Protein AF-A0A3P9KII0-F1 (afdb_monomer_lite)

Structure (mmCIF, N/CA/C/O backbone):
data_AF-A0A3P9KII0-F1
#
_entry.id   AF-A0A3P9KII0-F1
#
loop_
_atom_site.group_PDB
_atom_site.id
_atom_site.type_symbol
_atom_site.label_atom_id
_atom_site.label_alt_id
_atom_site.label_comp_id
_atom_site.label_asym_id
_atom_site.label_entity_id
_atom_site.label_seq_id
_atom_site.pdbx_PDB_ins_code
_atom_site.Cartn_x
_atom_site.Cartn_y
_atom_site.Cartn_z
_atom_site.occupancy
_atom_site.B_iso_or_equiv
_atom_site.auth_seq_id
_atom_site.auth_comp_id
_atom_site.auth_asym_id
_atom_site.auth_atom_id
_atom_site.pdbx_PDB_model_num
ATOM 1 N N . CYS A 1 1 ? 22.425 -15.906 2.497 1.00 57.28 1 CYS A N 1
ATOM 2 C CA . CYS A 1 1 ? 23.019 -14.958 1.513 1.00 57.28 1 CYS A CA 1
ATOM 3 C C . CYS A 1 1 ? 22.281 -13.625 1.611 1.00 57.28 1 CYS A C 1
ATOM 5 O O . CYS A 1 1 ? 21.222 -13.632 2.210 1.00 57.28 1 CYS A O 1
ATOM 7 N N . ILE A 1 2 ? 22.806 -12.514 1.071 1.00 63.75 2 ILE A N 1
ATOM 8 C CA . ILE A 1 2 ? 22.090 -11.222 1.052 1.00 63.75 2 ILE A CA 1
ATOM 9 C C . ILE A 1 2 ? 21.721 -10.889 -0.394 1.00 63.75 2 ILE A C 1
ATOM 11 O O . ILE A 1 2 ? 22.618 -10.745 -1.228 1.00 63.75 2 ILE A O 1
ATOM 15 N N . SER A 1 3 ? 20.430 -10.778 -0.700 1.00 71.50 3 SER A N 1
ATOM 16 C CA . SER A 1 3 ? 19.945 -10.322 -2.008 1.00 71.50 3 SER A CA 1
ATOM 17 C C . SER A 1 3 ? 19.367 -8.918 -1.897 1.00 71.50 3 SER A C 1
ATOM 19 O O . SER A 1 3 ? 18.422 -8.695 -1.145 1.00 71.50 3 SER A O 1
ATOM 21 N N . SER A 1 4 ? 19.902 -7.972 -2.668 1.00 77.50 4 SER A N 1
ATOM 22 C CA . SER A 1 4 ? 19.360 -6.614 -2.744 1.00 77.50 4 SER A CA 1
ATOM 23 C C . SER A 1 4 ? 18.852 -6.316 -4.147 1.00 77.50 4 SER A C 1
ATOM 25 O O . SER A 1 4 ? 19.544 -6.604 -5.122 1.00 77.50 4 SER A O 1
ATOM 27 N N . SER A 1 5 ? 17.649 -5.759 -4.266 1.00 79.31 5 SER A N 1
ATOM 28 C CA . SER A 1 5 ? 17.026 -5.439 -5.555 1.00 79.31 5 SER A CA 1
ATOM 29 C C . SER A 1 5 ? 16.281 -4.109 -5.502 1.00 79.31 5 SER A C 1
ATOM 31 O O . SER A 1 5 ? 15.626 -3.790 -4.515 1.00 79.31 5 SER A O 1
ATOM 33 N N . ILE A 1 6 ? 16.383 -3.332 -6.580 1.00 80.62 6 ILE A N 1
ATOM 34 C CA . ILE A 1 6 ? 15.557 -2.145 -6.812 1.00 80.62 6 ILE A CA 1
ATOM 35 C C . ILE A 1 6 ? 14.785 -2.391 -8.104 1.00 80.62 6 ILE A C 1
ATOM 37 O O . ILE A 1 6 ? 15.391 -2.664 -9.141 1.00 80.62 6 ILE A O 1
ATOM 41 N N . VAL A 1 7 ? 13.465 -2.301 -8.027 1.00 80.88 7 VAL A N 1
ATOM 42 C CA . VAL A 1 7 ? 12.532 -2.490 -9.133 1.00 80.88 7 VAL A CA 1
ATOM 43 C C . VAL A 1 7 ? 11.855 -1.151 -9.398 1.00 80.88 7 VAL A C 1
ATOM 45 O O . VAL A 1 7 ? 11.229 -0.592 -8.504 1.00 80.88 7 VAL A O 1
ATOM 48 N N . LEU A 1 8 ? 12.019 -0.632 -10.615 1.00 79.62 8 LEU A N 1
ATOM 49 C CA . LEU A 1 8 ? 11.365 0.594 -11.071 1.00 79.62 8 LEU A CA 1
ATOM 50 C C . LEU A 1 8 ? 10.287 0.223 -12.096 1.00 79.62 8 LEU A C 1
ATOM 52 O O . LEU A 1 8 ? 10.622 -0.397 -13.111 1.00 79.62 8 LEU A O 1
ATOM 56 N N . CYS A 1 9 ? 9.033 0.606 -11.855 1.00 70.56 9 CYS A N 1
ATOM 57 C CA . CYS A 1 9 ? 7.935 0.425 -12.807 1.00 70.56 9 CYS A CA 1
ATOM 58 C C . CYS A 1 9 ? 7.631 1.756 -13.512 1.00 70.56 9 CYS A C 1
ATOM 60 O O . CYS A 1 9 ? 7.262 2.734 -12.861 1.00 70.56 9 CYS A O 1
ATOM 62 N N . GLY A 1 10 ? 7.789 1.819 -14.839 1.00 61.94 10 GLY A N 1
ATOM 63 C CA . GLY A 1 10 ? 7.501 3.034 -15.605 1.00 61.94 10 GLY A CA 1
ATOM 64 C C . GLY A 1 10 ? 7.377 2.816 -17.115 1.00 61.94 10 GLY A C 1
ATOM 65 O O . GLY A 1 10 ? 7.886 1.837 -17.663 1.00 61.94 10 GLY A O 1
ATOM 66 N N . ARG A 1 11 ? 6.700 3.765 -17.780 1.00 54.19 11 ARG A N 1
ATOM 67 C CA . ARG A 1 11 ? 6.292 3.750 -19.199 1.00 54.19 11 ARG A CA 1
ATOM 68 C C . ARG A 1 11 ? 7.381 3.293 -20.168 1.00 54.19 11 ARG A C 1
ATOM 70 O O . ARG A 1 11 ? 8.213 4.075 -20.629 1.00 54.19 11 ARG A O 1
ATOM 77 N N . GLY A 1 12 ? 7.296 2.026 -20.553 1.00 49.91 12 GLY A N 1
ATOM 78 C CA . GLY A 1 12 ? 8.214 1.395 -21.493 1.00 49.91 12 GLY A CA 1
ATOM 79 C C . GLY A 1 12 ? 7.615 0.194 -22.217 1.00 49.91 12 GLY A C 1
ATOM 80 O O . GLY A 1 12 ? 8.327 -0.776 -22.444 1.00 49.91 12 GLY A O 1
ATOM 81 N N . GLY A 1 13 ? 6.332 0.230 -22.587 1.00 41.47 13 GLY A N 1
ATOM 82 C CA . GLY A 1 13 ? 5.719 -0.840 -23.374 1.00 41.47 13 GLY A CA 1
ATOM 83 C C . GLY A 1 13 ? 4.433 -0.405 -24.062 1.00 41.47 13 GLY A C 1
ATOM 84 O O . GLY A 1 13 ? 3.466 -0.044 -23.412 1.00 41.47 13 GLY A O 1
ATOM 85 N N . LEU A 1 14 ? 4.418 -0.447 -25.395 1.00 45.22 14 LEU A N 1
ATOM 86 C CA . LEU A 1 14 ? 3.192 -0.407 -26.192 1.00 45.22 14 LEU A CA 1
ATOM 87 C C . LEU A 1 14 ? 2.429 -1.721 -25.945 1.00 45.22 14 LEU A C 1
ATOM 89 O O . LEU A 1 14 ? 2.687 -2.716 -26.619 1.00 45.22 14 LEU A O 1
ATOM 93 N N . GLY A 1 15 ? 1.532 -1.738 -24.964 1.00 39.28 15 GLY A N 1
ATOM 94 C CA . GLY A 1 15 ? 0.674 -2.873 -24.625 1.00 39.28 15 GLY A CA 1
ATOM 95 C C . GLY A 1 15 ? -0.634 -2.353 -24.043 1.00 39.28 15 GLY A C 1
ATOM 96 O O . GLY A 1 15 ? -0.634 -1.332 -23.374 1.00 39.28 15 GLY A O 1
ATOM 97 N N . LEU A 1 16 ? -1.757 -2.987 -24.375 1.00 45.94 16 LEU A N 1
ATOM 98 C CA . LEU A 1 16 ? -3.101 -2.475 -24.082 1.00 45.94 16 LEU A CA 1
ATOM 99 C C . LEU A 1 16 ? -3.569 -2.690 -22.633 1.00 45.94 16 LEU A C 1
ATOM 101 O O . LEU A 1 16 ? -4.691 -2.309 -22.328 1.00 45.94 16 LEU A O 1
ATOM 105 N N . ASP A 1 17 ? -2.710 -3.203 -21.751 1.00 53.25 17 ASP A N 1
ATOM 106 C CA . ASP A 1 17 ? -3.021 -3.452 -20.346 1.00 53.25 17 ASP A CA 1
ATOM 107 C C . ASP A 1 17 ? -1.828 -2.942 -19.501 1.00 53.25 17 ASP A C 1
ATOM 109 O O . ASP A 1 17 ? -0.768 -3.571 -19.487 1.00 53.25 17 ASP A O 1
ATOM 113 N N . ASN A 1 18 ? -1.953 -1.766 -18.868 1.00 55.56 18 ASN A N 1
ATOM 114 C CA . ASN A 1 18 ? -0.912 -1.096 -18.057 1.00 55.56 18 ASN A CA 1
ATOM 115 C C . ASN A 1 18 ? -0.689 -1.783 -16.686 1.00 55.56 18 ASN A C 1
ATOM 117 O O . ASN A 1 18 ? -0.575 -1.110 -15.672 1.00 55.56 18 ASN A O 1
ATOM 121 N N . GLN A 1 19 ? -0.652 -3.116 -16.632 1.00 63.12 19 GLN A N 1
ATOM 122 C CA . GLN A 1 19 ? -0.568 -3.877 -15.381 1.00 63.12 19 GLN A CA 1
ATOM 123 C C . GLN A 1 19 ? 0.768 -4.632 -15.301 1.00 63.12 19 GLN A C 1
ATOM 125 O O . GLN A 1 19 ? 1.033 -5.536 -16.102 1.00 63.12 19 GLN A O 1
ATOM 130 N N . PHE A 1 20 ? 1.626 -4.294 -14.331 1.00 71.38 20 PHE A N 1
ATOM 131 C CA . PHE A 1 20 ? 2.901 -4.993 -14.117 1.00 71.38 20 PHE A CA 1
ATOM 132 C C . PHE A 1 20 ? 2.785 -6.068 -13.028 1.00 71.38 20 PHE A C 1
ATOM 134 O O . PHE A 1 20 ? 2.443 -5.765 -11.890 1.00 71.38 20 PHE A O 1
ATOM 141 N N . LEU A 1 21 ? 3.126 -7.324 -13.347 1.00 76.44 21 LEU A N 1
ATOM 142 C CA . LEU A 1 21 ? 3.164 -8.430 -12.379 1.00 76.44 21 LEU A CA 1
ATOM 143 C C . LEU A 1 21 ? 4.614 -8.771 -11.989 1.00 76.44 21 LEU A C 1
ATOM 145 O O . LEU A 1 21 ? 5.408 -9.169 -12.846 1.00 76.44 21 LEU A O 1
ATOM 149 N N . TYR A 1 22 ? 4.938 -8.705 -10.698 1.00 78.88 22 TYR A N 1
ATOM 150 C CA . TYR A 1 22 ? 6.233 -9.102 -10.139 1.00 78.88 22 TYR A CA 1
ATOM 151 C C . TYR A 1 22 ? 6.066 -10.212 -9.105 1.00 78.88 22 TYR A C 1
ATOM 153 O O . TYR A 1 22 ? 5.275 -10.098 -8.175 1.00 78.88 22 TYR A O 1
ATOM 161 N N . ASN A 1 23 ? 6.854 -11.277 -9.241 1.00 79.12 23 ASN A N 1
ATOM 162 C CA . ASN A 1 23 ? 6.930 -12.350 -8.253 1.00 79.12 23 ASN A CA 1
ATOM 163 C C . ASN A 1 23 ? 8.389 -12.530 -7.839 1.00 79.12 23 ASN A C 1
ATOM 165 O O . ASN A 1 23 ? 9.252 -12.728 -8.699 1.00 79.12 23 ASN A O 1
ATOM 169 N N . MET A 1 24 ? 8.655 -12.472 -6.539 1.00 76.31 24 MET A N 1
ATOM 170 C CA . MET A 1 24 ? 9.978 -12.707 -5.975 1.00 76.31 24 MET A CA 1
ATOM 171 C C . MET A 1 24 ? 9.876 -13.695 -4.816 1.00 76.31 24 MET A C 1
ATOM 173 O O . MET A 1 24 ? 9.155 -13.454 -3.854 1.00 76.31 24 MET A O 1
ATOM 177 N N . GLU A 1 25 ? 10.621 -14.792 -4.924 1.00 76.94 25 GLU A N 1
ATOM 178 C CA . GLU A 1 25 ? 10.729 -15.828 -3.897 1.00 76.94 25 GLU A CA 1
ATOM 179 C C . GLU A 1 25 ? 12.184 -15.882 -3.421 1.00 76.94 25 GLU A C 1
ATOM 181 O O . GLU A 1 25 ? 13.115 -16.024 -4.223 1.00 76.94 25 GLU A O 1
ATOM 186 N N . THR A 1 26 ? 12.391 -15.726 -2.115 1.00 71.69 26 THR A N 1
ATOM 187 C CA . THR A 1 26 ? 13.712 -15.721 -1.482 1.00 71.69 26 THR A CA 1
ATOM 188 C C . THR A 1 26 ? 13.803 -16.842 -0.452 1.00 71.69 26 THR A C 1
ATOM 190 O O . THR A 1 26 ? 13.250 -16.780 0.643 1.00 71.69 26 THR A O 1
ATOM 193 N N . HIS A 1 27 ? 14.530 -17.905 -0.801 1.00 67.19 27 HIS A N 1
ATOM 194 C CA . HIS A 1 27 ? 14.728 -19.039 0.097 1.00 67.19 27 HIS A CA 1
ATOM 195 C C . HIS A 1 27 ? 16.014 -18.884 0.909 1.00 67.19 27 HIS A C 1
ATOM 197 O O . HIS A 1 27 ? 17.109 -18.800 0.343 1.00 67.19 27 HIS A O 1
ATOM 203 N N . ASN A 1 28 ? 15.871 -18.916 2.236 1.00 62.97 28 ASN A N 1
ATOM 204 C CA . ASN A 1 28 ? 16.966 -19.044 3.198 1.00 62.97 28 ASN A CA 1
ATOM 205 C C . ASN A 1 28 ? 18.067 -17.967 3.037 1.00 62.97 28 ASN A C 1
ATOM 207 O O . ASN A 1 28 ? 19.271 -18.266 3.036 1.00 62.97 28 ASN A O 1
ATOM 211 N N . CYS A 1 29 ? 17.638 -16.732 2.747 1.00 63.75 29 CYS A N 1
ATOM 212 C CA . CYS A 1 29 ? 18.501 -15.582 2.510 1.00 63.75 29 CYS A CA 1
ATOM 213 C C . CYS A 1 29 ? 17.874 -14.294 3.050 1.00 63.75 29 CYS A C 1
ATOM 215 O O . CYS A 1 29 ? 16.712 -14.014 2.768 1.00 63.75 29 CYS A O 1
ATOM 217 N N . GLN A 1 30 ? 18.702 -13.455 3.672 1.00 78.12 30 GLN A N 1
ATOM 218 C CA . GLN A 1 30 ? 18.356 -12.075 3.986 1.00 78.12 30 GLN A CA 1
ATOM 219 C C . GLN A 1 30 ? 18.131 -11.265 2.705 1.00 78.12 30 GLN A C 1
ATOM 221 O O . GLN A 1 30 ? 18.889 -11.374 1.730 1.00 78.12 30 GLN A O 1
ATOM 226 N N . SER A 1 31 ? 17.113 -10.415 2.702 1.00 81.94 31 SER A N 1
ATOM 227 C CA . SER A 1 31 ? 16.683 -9.727 1.491 1.00 81.94 31 SER A CA 1
ATOM 228 C C . SER A 1 31 ? 16.340 -8.256 1.722 1.00 81.94 31 SER A C 1
ATOM 230 O O . SER A 1 31 ? 15.718 -7.887 2.711 1.00 81.94 31 SER A O 1
ATOM 232 N N . HIS A 1 32 ? 16.763 -7.399 0.790 1.00 84.56 32 HIS A N 1
ATOM 233 C CA . HIS A 1 32 ? 16.438 -5.973 0.782 1.00 84.56 32 HIS A CA 1
ATOM 234 C C . HIS A 1 32 ? 15.867 -5.581 -0.573 1.00 84.56 32 HIS A C 1
ATOM 236 O O . HIS A 1 32 ? 16.596 -5.549 -1.568 1.00 84.56 32 HIS A O 1
ATOM 242 N N . VAL A 1 33 ? 14.582 -5.256 -0.631 1.00 85.06 33 VAL A N 1
ATOM 243 C CA . VAL A 1 33 ? 13.919 -4.967 -1.904 1.00 85.06 33 VAL A CA 1
ATOM 244 C C . VAL A 1 33 ? 13.213 -3.625 -1.852 1.00 85.06 33 VAL A C 1
ATOM 246 O O . VAL A 1 33 ? 12.546 -3.295 -0.877 1.00 85.06 33 VAL A O 1
ATOM 249 N N . ARG A 1 34 ? 13.372 -2.832 -2.912 1.00 87.69 34 ARG A N 1
ATOM 250 C CA . ARG A 1 34 ? 12.618 -1.594 -3.103 1.00 87.69 34 ARG A CA 1
ATOM 251 C C . ARG A 1 34 ? 11.873 -1.632 -4.428 1.00 87.69 34 ARG A C 1
ATOM 253 O O . ARG A 1 34 ? 12.515 -1.772 -5.464 1.00 87.69 34 ARG A O 1
ATOM 260 N N . TYR A 1 35 ? 10.563 -1.446 -4.375 1.00 84.75 35 TYR A N 1
ATOM 261 C CA . TYR A 1 35 ? 9.705 -1.183 -5.523 1.00 84.75 35 TYR A CA 1
ATOM 262 C C . TYR A 1 35 ? 9.356 0.305 -5.551 1.00 84.75 35 TYR A C 1
ATOM 264 O O . TYR A 1 35 ? 9.092 0.893 -4.503 1.00 84.75 35 TYR A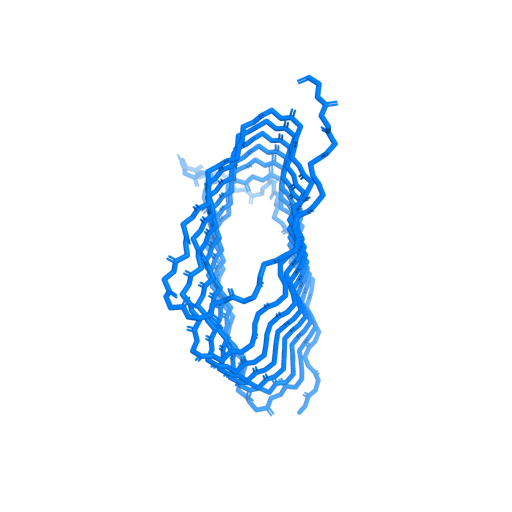 O 1
ATOM 272 N N . ASP A 1 36 ? 9.421 0.900 -6.735 1.00 87.12 36 ASP A N 1
ATOM 273 C CA . ASP A 1 36 ? 9.103 2.304 -7.001 1.00 87.12 36 ASP A CA 1
ATOM 274 C C . ASP A 1 36 ? 8.344 2.347 -8.334 1.00 87.12 36 ASP A C 1
ATOM 276 O O . ASP A 1 36 ? 8.925 2.111 -9.402 1.00 87.12 36 ASP A O 1
ATOM 280 N N . CYS A 1 37 ? 7.021 2.472 -8.254 1.00 81.69 37 CYS A N 1
ATOM 281 C CA . CYS A 1 37 ? 6.113 2.170 -9.355 1.00 81.69 37 CYS A CA 1
ATOM 282 C C . CYS A 1 37 ? 5.107 3.303 -9.570 1.00 81.69 37 CYS A C 1
ATOM 284 O O . CYS A 1 37 ? 4.357 3.677 -8.676 1.00 81.69 37 CYS A O 1
ATOM 286 N N . HIS A 1 38 ? 5.082 3.843 -10.787 1.00 81.56 38 HIS A N 1
ATOM 287 C CA . HIS A 1 38 ? 4.195 4.955 -11.142 1.00 81.56 38 HIS A CA 1
ATOM 288 C C . HIS A 1 38 ? 2.851 4.531 -11.744 1.00 81.56 38 HIS A C 1
ATOM 290 O O . HIS A 1 38 ? 2.032 5.399 -11.996 1.00 81.56 38 HIS A O 1
ATOM 296 N N . GLU A 1 39 ? 2.655 3.244 -12.021 1.00 79.69 39 GLU A N 1
ATOM 297 C CA . GLU A 1 39 ? 1.452 2.688 -12.657 1.00 79.69 39 GLU A CA 1
ATOM 298 C C . GLU A 1 39 ? 0.984 1.451 -11.876 1.00 79.69 39 GLU A C 1
ATOM 300 O O . GLU A 1 39 ? 1.665 1.024 -10.933 1.00 79.69 39 GLU A O 1
ATOM 305 N N . GLU A 1 40 ? -0.129 0.850 -12.311 1.00 83.19 40 GLU A N 1
ATOM 306 C CA . GLU A 1 40 ? -0.715 -0.339 -11.692 1.00 83.19 40 GLU A CA 1
ATOM 307 C C . GLU A 1 40 ? 0.295 -1.493 -11.545 1.00 83.19 40 GLU A C 1
ATOM 309 O O . GLU A 1 40 ? 0.893 -1.986 -12.516 1.00 83.19 40 GLU A O 1
ATOM 314 N N . VAL A 1 41 ? 0.455 -1.973 -10.309 1.00 81.75 41 VAL A N 1
ATOM 315 C CA . VAL A 1 41 ? 1.398 -3.044 -9.984 1.00 81.75 41 VAL A CA 1
ATOM 316 C C . VAL A 1 41 ? 0.777 -4.141 -9.129 1.00 81.75 41 VAL A C 1
ATOM 318 O O . VAL A 1 41 ? 0.058 -3.895 -8.166 1.00 81.75 41 VAL A O 1
ATOM 321 N N . HIS A 1 42 ? 1.138 -5.384 -9.435 1.00 84.69 42 HIS A N 1
ATOM 322 C CA . HIS A 1 42 ? 0.876 -6.539 -8.587 1.00 84.69 42 HIS A CA 1
ATOM 323 C C . HIS A 1 42 ? 2.202 -7.142 -8.166 1.00 84.69 42 HIS A C 1
ATOM 325 O O . HIS A 1 42 ? 2.992 -7.565 -9.015 1.00 84.69 42 HIS A O 1
ATOM 331 N N . VAL A 1 43 ? 2.441 -7.224 -6.863 1.00 84.62 43 VAL A N 1
ATOM 332 C CA . VAL A 1 43 ? 3.655 -7.834 -6.327 1.00 84.62 43 VAL A CA 1
ATOM 333 C C . VAL A 1 43 ? 3.312 -8.994 -5.417 1.00 84.62 43 VAL A C 1
ATOM 335 O O . VAL A 1 43 ? 2.495 -8.875 -4.505 1.00 84.62 43 VAL A O 1
ATOM 338 N N . ARG A 1 44 ? 3.989 -10.119 -5.634 1.00 86.81 44 ARG A N 1
ATOM 339 C CA . ARG A 1 44 ? 4.083 -11.199 -4.660 1.00 86.81 44 ARG A CA 1
ATOM 340 C C . ARG A 1 44 ? 5.515 -11.326 -4.173 1.00 86.81 44 ARG A C 1
ATOM 342 O O . ARG A 1 44 ? 6.435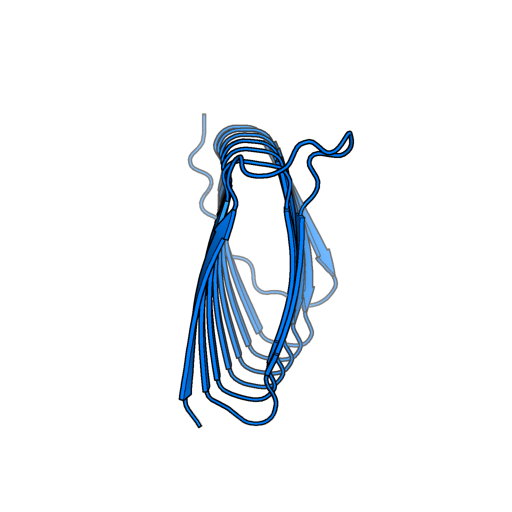 -11.488 -4.977 1.00 86.81 44 ARG A O 1
ATOM 349 N N . TYR A 1 45 ? 5.669 -11.297 -2.861 1.00 85.38 45 TYR A N 1
ATOM 350 C CA . TYR A 1 45 ? 6.939 -11.467 -2.186 1.00 85.38 45 TYR A CA 1
ATOM 351 C C . TYR A 1 45 ? 6.855 -12.588 -1.158 1.00 85.38 45 TYR A C 1
ATOM 353 O O . TYR A 1 45 ? 5.916 -12.607 -0.367 1.00 85.38 45 TYR A O 1
ATOM 361 N N . ASP A 1 46 ? 7.830 -13.489 -1.189 1.00 85.50 46 ASP A N 1
ATOM 362 C CA . ASP A 1 46 ? 7.951 -14.621 -0.271 1.00 85.50 46 ASP A CA 1
ATOM 363 C C . ASP A 1 46 ? 9.388 -14.683 0.274 1.00 85.50 46 ASP A C 1
ATOM 365 O O . ASP A 1 46 ? 10.361 -14.649 -0.499 1.00 85.50 46 ASP A O 1
ATOM 369 N N . CYS A 1 47 ? 9.533 -14.718 1.600 1.00 83.12 47 CYS A N 1
ATOM 370 C CA . CYS A 1 47 ? 10.824 -14.823 2.270 1.00 83.12 47 CYS A CA 1
ATOM 371 C C . CYS A 1 47 ? 10.800 -15.768 3.472 1.00 83.12 47 CYS A C 1
ATOM 373 O O . CYS A 1 47 ? 9.949 -15.674 4.347 1.00 83.12 47 CYS A O 1
ATOM 375 N N . HIS A 1 48 ? 11.810 -16.631 3.567 1.00 81.81 48 HIS A N 1
ATOM 376 C CA . HIS A 1 48 ? 11.922 -17.569 4.686 1.00 81.81 48 HIS A CA 1
ATOM 377 C C . HIS A 1 48 ? 12.749 -17.076 5.882 1.00 81.81 48 HIS A C 1
ATOM 379 O O . HIS A 1 48 ? 12.553 -17.612 6.958 1.00 81.81 48 HIS A O 1
ATOM 385 N N . GLU A 1 49 ? 13.673 -16.126 5.706 1.00 82.62 49 GLU A N 1
ATOM 386 C CA . GLU A 1 49 ? 14.543 -15.621 6.790 1.00 82.62 49 GLU A CA 1
ATOM 387 C C . GLU A 1 49 ? 14.216 -14.137 7.064 1.00 82.62 49 GLU A C 1
ATOM 389 O O . GLU A 1 49 ? 13.057 -13.786 7.263 1.00 82.62 49 GLU A O 1
ATOM 394 N N . GLU A 1 50 ? 15.208 -13.240 7.030 1.00 84.56 50 GLU A N 1
ATOM 395 C CA . GLU A 1 50 ? 15.020 -11.808 7.271 1.00 84.56 50 GLU A CA 1
ATOM 396 C C . GLU A 1 50 ? 14.729 -11.036 5.977 1.00 84.56 50 GLU A C 1
ATOM 398 O O . GLU A 1 50 ? 15.401 -11.185 4.946 1.00 84.56 50 GLU A O 1
ATOM 403 N N . SER A 1 51 ? 13.767 -10.125 6.035 1.00 85.44 51 SER A N 1
ATOM 404 C CA . SER A 1 51 ? 13.357 -9.348 4.872 1.00 85.44 51 SER A CA 1
ATOM 405 C C . SER A 1 51 ? 13.071 -7.889 5.200 1.00 85.44 51 SER A C 1
ATOM 407 O O . SER A 1 51 ? 12.367 -7.554 6.144 1.00 85.44 51 SER A O 1
ATOM 409 N N . HIS A 1 52 ? 13.612 -6.999 4.371 1.00 88.44 52 HIS A N 1
ATOM 410 C CA . HIS A 1 52 ? 13.361 -5.562 4.419 1.00 88.44 52 HIS A CA 1
ATOM 411 C C . HIS A 1 52 ? 12.818 -5.114 3.076 1.00 88.44 52 HIS A C 1
ATOM 413 O O . HIS A 1 52 ? 13.564 -5.028 2.093 1.00 88.44 52 HIS A O 1
ATOM 419 N N . VAL A 1 53 ? 11.529 -4.797 3.025 1.00 87.75 53 VAL A N 1
ATOM 420 C CA . VAL A 1 53 ? 10.881 -4.429 1.768 1.00 87.75 53 VAL A CA 1
ATOM 421 C C . VAL A 1 53 ? 10.237 -3.056 1.853 1.00 87.75 53 VAL A C 1
ATOM 423 O O . VAL A 1 53 ? 9.544 -2.719 2.811 1.00 87.75 53 VAL A O 1
ATOM 426 N N . ARG A 1 54 ? 10.488 -2.241 0.828 1.00 89.88 54 ARG A N 1
ATOM 427 C CA . ARG A 1 54 ? 9.831 -0.952 0.634 1.00 89.88 54 ARG A CA 1
ATOM 428 C C . ARG A 1 54 ? 9.049 -0.953 -0.670 1.00 89.88 54 ARG A C 1
ATOM 430 O O . ARG A 1 54 ? 9.633 -1.189 -1.725 1.00 89.88 54 ARG A O 1
ATOM 437 N N . TYR A 1 55 ? 7.774 -0.617 -0.578 1.00 88.44 55 TYR A N 1
ATOM 438 C CA . TYR A 1 55 ? 6.894 -0.345 -1.703 1.00 88.44 55 TYR A CA 1
ATOM 439 C C . TYR A 1 55 ? 6.562 1.141 -1.734 1.00 88.44 55 TYR A C 1
ATOM 441 O O . TYR A 1 55 ? 6.342 1.744 -0.685 1.00 88.44 55 TYR A O 1
ATOM 449 N N . ASP A 1 56 ? 6.593 1.706 -2.931 1.00 89.44 56 ASP A N 1
ATOM 450 C CA . ASP A 1 56 ? 6.268 3.095 -3.229 1.00 89.44 56 ASP A CA 1
ATOM 451 C C . ASP A 1 56 ? 5.475 3.072 -4.541 1.00 89.44 56 ASP A C 1
ATOM 453 O O . ASP A 1 56 ? 6.013 2.649 -5.574 1.00 89.44 56 ASP A O 1
ATOM 457 N N . CYS A 1 57 ? 4.177 3.372 -4.473 1.00 85.75 57 CYS A N 1
ATOM 458 C CA . CYS A 1 57 ? 3.281 3.321 -5.624 1.00 85.75 57 CYS A CA 1
ATOM 459 C C . CYS A 1 57 ? 2.422 4.581 -5.748 1.00 85.75 57 CYS A C 1
ATOM 461 O O . CYS A 1 57 ? 1.805 5.020 -4.784 1.00 85.75 57 CYS A O 1
ATOM 463 N N . HIS A 1 58 ? 2.349 5.151 -6.949 1.00 84.50 58 HIS A N 1
ATOM 464 C CA . HIS A 1 58 ? 1.539 6.348 -7.182 1.00 84.50 58 HIS A CA 1
ATOM 465 C C . HIS A 1 58 ? 0.081 6.070 -7.561 1.00 84.50 58 HIS A C 1
ATOM 467 O O . HIS A 1 58 ? -0.771 6.840 -7.151 1.00 84.50 58 HIS A O 1
ATOM 473 N N . GLU A 1 59 ? -0.200 5.021 -8.330 1.00 83.31 59 GLU A N 1
ATOM 474 C CA . GLU A 1 59 ? -1.553 4.730 -8.829 1.00 83.31 59 GLU A CA 1
ATOM 475 C C . GLU A 1 59 ? -2.155 3.550 -8.040 1.00 83.31 59 GLU A C 1
ATOM 477 O O . GLU A 1 59 ? -2.332 3.642 -6.827 1.00 83.31 59 GLU A O 1
ATOM 482 N N . GLU A 1 60 ? -2.425 2.415 -8.690 1.00 85.25 60 GLU A N 1
ATOM 483 C CA . GLU A 1 60 ? -3.029 1.241 -8.055 1.00 85.25 60 GLU A CA 1
ATOM 484 C C . GLU A 1 60 ? -1.991 0.161 -7.710 1.00 85.25 60 GLU A C 1
ATOM 486 O O . GLU A 1 60 ? -1.059 -0.133 -8.466 1.00 85.25 60 GLU A O 1
ATOM 491 N N . SER A 1 61 ? -2.159 -0.489 -6.561 1.00 86.19 61 SER A N 1
ATOM 492 C CA . SER A 1 61 ? -1.200 -1.488 -6.100 1.00 86.19 61 SER A CA 1
ATOM 493 C C . SER A 1 61 ? -1.826 -2.660 -5.351 1.00 86.19 61 SER A C 1
ATOM 495 O O . SER A 1 61 ? -2.552 -2.504 -4.373 1.00 86.19 61 SER A O 1
ATOM 497 N N . HIS A 1 62 ? -1.478 -3.874 -5.781 1.00 88.94 62 HIS A N 1
ATOM 498 C CA . HIS A 1 62 ? -1.881 -5.129 -5.150 1.00 88.94 62 HIS A CA 1
ATOM 499 C C . HIS A 1 62 ? -0.654 -5.873 -4.652 1.00 88.94 62 HIS A C 1
ATOM 501 O O . HIS A 1 62 ? 0.082 -6.479 -5.433 1.00 88.94 62 HIS A O 1
ATOM 507 N N . VAL A 1 63 ? -0.433 -5.879 -3.342 1.00 88.12 63 VAL A N 1
ATOM 508 C CA . VAL A 1 63 ? 0.753 -6.513 -2.762 1.00 88.12 63 VAL A CA 1
ATOM 509 C C . VAL A 1 63 ? 0.376 -7.672 -1.859 1.00 88.12 63 VAL A C 1
ATOM 511 O O . VAL A 1 63 ? -0.481 -7.576 -0.982 1.00 88.12 63 VAL A O 1
ATOM 514 N N . ARG A 1 64 ? 1.041 -8.803 -2.087 1.00 90.00 64 ARG A N 1
ATOM 515 C CA . ARG A 1 64 ? 1.021 -9.964 -1.203 1.00 90.00 64 ARG A CA 1
ATOM 516 C C . ARG A 1 64 ? 2.415 -10.212 -0.681 1.00 90.00 64 ARG A C 1
ATOM 518 O O . ARG A 1 64 ? 3.347 -10.387 -1.464 1.00 90.00 64 ARG A O 1
ATOM 525 N N . TYR A 1 65 ? 2.513 -10.253 0.631 1.00 88.69 65 TYR A N 1
ATOM 526 C CA . TYR A 1 65 ? 3.746 -10.469 1.345 1.00 88.69 65 TYR A CA 1
ATOM 527 C C . TYR A 1 65 ? 3.589 -11.660 2.276 1.00 88.69 65 TYR A C 1
ATOM 529 O O . TYR A 1 65 ? 2.627 -11.695 3.040 1.00 88.69 65 TYR A O 1
ATOM 537 N N . ASP A 1 66 ? 4.522 -12.598 2.187 1.00 88.44 66 ASP A N 1
ATOM 538 C CA . ASP A 1 66 ? 4.607 -13.777 3.040 1.00 88.44 66 ASP A CA 1
ATOM 539 C C . ASP A 1 66 ? 6.027 -13.859 3.616 1.00 88.44 66 ASP A C 1
ATOM 541 O O . ASP A 1 66 ? 7.010 -13.796 2.864 1.00 88.44 66 ASP A O 1
ATOM 545 N N . CYS A 1 67 ? 6.141 -13.925 4.943 1.00 85.38 67 CYS A N 1
ATOM 546 C CA . CYS A 1 67 ? 7.423 -14.104 5.610 1.00 85.38 67 CYS A CA 1
ATOM 547 C C . CYS A 1 67 ? 7.360 -15.064 6.798 1.00 85.38 67 CYS A C 1
ATOM 549 O O . CYS A 1 67 ? 6.516 -14.937 7.682 1.00 85.38 67 CYS A O 1
ATOM 551 N N . HIS A 1 68 ? 8.310 -15.997 6.851 1.00 85.00 68 HIS A N 1
ATOM 552 C CA . HIS A 1 68 ? 8.342 -17.007 7.904 1.00 85.00 68 HIS A CA 1
ATOM 553 C C . HIS A 1 68 ? 9.033 -16.541 9.198 1.00 85.00 68 HIS A C 1
ATOM 555 O O . HIS A 1 68 ? 8.533 -16.843 10.272 1.00 85.00 68 HIS A O 1
ATOM 561 N N . GLU A 1 69 ? 10.161 -15.830 9.122 1.00 84.19 69 GLU A N 1
ATOM 562 C CA . GLU A 1 69 ? 10.942 -15.437 10.310 1.00 84.19 69 GLU A CA 1
ATOM 563 C C . GLU A 1 69 ? 10.764 -13.941 10.630 1.00 84.19 69 GLU A C 1
ATOM 565 O O . GLU A 1 69 ? 9.797 -13.563 11.287 1.00 84.19 69 GLU A O 1
ATOM 570 N N . GLU A 1 70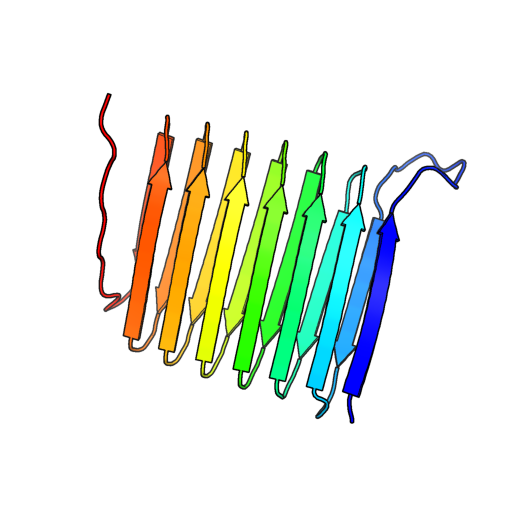 ? 11.647 -13.057 10.150 1.00 86.06 70 GLU A N 1
ATOM 571 C CA . GLU A 1 70 ? 11.614 -11.629 10.501 1.00 86.06 70 GLU A CA 1
ATOM 572 C C . GLU A 1 70 ? 11.363 -10.744 9.278 1.00 86.06 70 GLU A C 1
ATOM 574 O O . GLU A 1 70 ? 12.019 -10.851 8.234 1.00 86.06 70 GLU A O 1
ATOM 579 N N . SER A 1 71 ? 10.439 -9.794 9.416 1.00 87.69 71 SER A N 1
ATOM 580 C CA . SER A 1 71 ? 10.082 -8.902 8.317 1.00 87.69 71 SER A CA 1
ATOM 581 C C . SER A 1 71 ? 9.860 -7.450 8.726 1.00 87.69 71 SER A C 1
ATOM 583 O O . SER A 1 71 ? 9.131 -7.122 9.658 1.00 87.69 71 SER A O 1
ATOM 585 N N . HIS A 1 72 ? 10.464 -6.549 7.949 1.00 90.44 72 HIS A N 1
ATOM 586 C CA . HIS A 1 72 ? 10.288 -5.103 8.036 1.00 90.44 72 HIS A CA 1
ATOM 587 C C . HIS A 1 72 ? 9.736 -4.587 6.716 1.00 90.44 72 HIS A C 1
ATOM 589 O O . HIS A 1 72 ? 10.461 -4.479 5.720 1.00 90.44 72 HIS A O 1
ATOM 595 N N . VAL A 1 73 ? 8.459 -4.215 6.709 1.00 89.56 73 VAL A N 1
ATOM 596 C CA . VAL A 1 73 ? 7.787 -3.729 5.502 1.00 89.56 73 VAL A CA 1
ATOM 597 C C . VAL A 1 73 ? 7.366 -2.279 5.656 1.00 89.56 73 VAL A C 1
ATOM 599 O O . VAL A 1 73 ? 6.789 -1.862 6.661 1.00 89.56 73 VAL A O 1
ATOM 602 N N . ARG A 1 74 ? 7.670 -1.488 4.628 1.00 92.06 74 ARG A N 1
ATOM 603 C CA . ARG A 1 74 ? 7.147 -0.133 4.466 1.00 92.06 74 ARG A CA 1
ATOM 604 C C . ARG A 1 74 ? 6.375 -0.038 3.173 1.00 92.06 74 ARG A C 1
ATOM 606 O O . ARG A 1 74 ? 6.914 -0.361 2.116 1.00 92.06 74 ARG A O 1
ATOM 613 N N . TYR A 1 75 ? 5.155 0.439 3.286 1.00 91.00 75 TYR A N 1
ATOM 614 C CA . TYR A 1 75 ? 4.252 0.640 2.180 1.00 91.00 75 TYR A CA 1
ATOM 615 C C . TYR A 1 75 ? 3.828 2.098 2.131 1.00 91.00 75 TYR A C 1
ATOM 617 O O . TYR A 1 75 ? 3.454 2.645 3.166 1.00 91.00 75 TYR A O 1
ATOM 625 N N . ASP A 1 76 ? 3.928 2.688 0.950 1.00 91.56 76 ASP A N 1
ATOM 626 C CA . ASP A 1 76 ? 3.504 4.049 0.647 1.00 91.56 76 ASP A CA 1
ATOM 627 C C . ASP A 1 76 ? 2.723 4.001 -0.669 1.00 91.56 76 ASP A C 1
ATOM 629 O O . ASP A 1 76 ? 3.245 3.504 -1.678 1.00 91.56 76 ASP A O 1
ATOM 633 N N . CYS A 1 77 ? 1.459 4.422 -0.633 1.00 89.00 77 CYS A N 1
ATOM 634 C CA . CYS A 1 77 ? 0.614 4.490 -1.815 1.00 89.00 77 CYS A CA 1
ATOM 635 C C . CYS A 1 77 ? -0.217 5.770 -1.862 1.00 89.00 77 CYS A C 1
ATOM 637 O O . CYS A 1 77 ? -0.864 6.141 -0.885 1.00 89.00 77 CYS A O 1
ATOM 639 N N . HIS A 1 78 ? -0.225 6.432 -3.016 1.00 87.94 78 HIS A N 1
ATOM 640 C CA . HIS A 1 78 ? -0.959 7.682 -3.170 1.00 87.94 78 HIS A CA 1
ATOM 641 C C . HIS A 1 78 ? -2.449 7.464 -3.483 1.00 87.94 78 HIS A C 1
ATOM 643 O O . HIS A 1 78 ? -3.282 8.059 -2.813 1.00 87.94 78 HIS A O 1
ATOM 649 N N . GLU A 1 79 ? -2.796 6.628 -4.461 1.00 86.38 79 GLU A N 1
ATOM 650 C CA . GLU A 1 79 ? -4.195 6.440 -4.877 1.00 86.38 79 GLU A CA 1
ATOM 651 C C . GLU A 1 79 ? -4.817 5.188 -4.230 1.00 86.38 79 GLU A C 1
ATOM 653 O O . GLU A 1 79 ? -5.353 5.273 -3.127 1.00 86.38 79 GLU A O 1
ATOM 658 N N . GLU A 1 80 ? -4.721 4.008 -4.853 1.00 88.06 80 GLU A N 1
ATOM 659 C CA . GLU A 1 80 ? -5.424 2.805 -4.378 1.00 88.06 80 GLU A CA 1
ATOM 660 C C . GLU A 1 80 ? -4.472 1.664 -4.012 1.00 88.06 80 GLU A C 1
ATOM 662 O O . GLU A 1 80 ? -3.550 1.292 -4.749 1.00 88.06 80 GLU A O 1
ATOM 667 N N . SER A 1 81 ? -4.733 1.033 -2.867 1.00 89.88 81 SER A N 1
ATOM 668 C CA . SER A 1 81 ? -3.878 -0.039 -2.369 1.00 89.88 81 SER A CA 1
ATOM 669 C C . SER A 1 81 ? -4.616 -1.199 -1.708 1.00 89.88 81 SER A C 1
ATOM 671 O O . SER A 1 81 ? -5.399 -1.048 -0.771 1.00 89.88 81 SER A O 1
ATOM 673 N N . HIS A 1 82 ? -4.282 -2.409 -2.157 1.00 92.19 82 HIS A N 1
ATOM 674 C CA . HIS A 1 82 ? -4.739 -3.674 -1.592 1.00 92.19 82 HIS A CA 1
ATOM 675 C C . HIS A 1 82 ? -3.548 -4.484 -1.112 1.00 92.19 82 HIS A C 1
ATOM 677 O O . HIS A 1 82 ? -2.821 -5.093 -1.903 1.00 92.19 82 HIS A O 1
ATOM 683 N N . VAL A 1 83 ? -3.373 -4.559 0.204 1.00 90.94 83 VAL A N 1
ATOM 684 C CA . VAL A 1 83 ? -2.226 -5.247 0.797 1.00 90.94 83 VAL A CA 1
ATOM 685 C C . VAL A 1 83 ? -2.663 -6.427 1.644 1.00 90.94 83 VAL A C 1
ATOM 687 O O . VAL A 1 83 ? -3.566 -6.349 2.479 1.00 90.94 83 VAL A O 1
ATOM 690 N N . ARG A 1 84 ? -2.006 -7.562 1.417 1.00 91.88 84 ARG A N 1
ATOM 691 C CA . ARG A 1 84 ? -2.095 -8.738 2.276 1.00 91.88 84 ARG A CA 1
ATOM 692 C C . ARG A 1 84 ? -0.725 -9.068 2.807 1.00 91.88 84 ARG A C 1
ATOM 694 O O . ARG A 1 84 ? 0.210 -9.258 2.031 1.00 91.88 84 ARG A O 1
ATOM 701 N N . TYR A 1 85 ? -0.665 -9.165 4.116 1.00 89.31 85 TYR A N 1
ATOM 702 C CA . TYR A 1 85 ? 0.527 -9.483 4.854 1.00 89.31 85 TYR A CA 1
ATOM 703 C C . TYR A 1 85 ? 0.280 -10.737 5.673 1.00 89.31 85 TYR A C 1
ATOM 705 O O . TYR A 1 85 ? -0.695 -10.781 6.423 1.00 89.31 85 TYR A O 1
ATOM 713 N N . ASP A 1 86 ? 1.144 -11.723 5.496 1.00 89.44 86 ASP A N 1
ATOM 714 C CA . ASP A 1 86 ? 1.190 -12.950 6.277 1.00 89.44 86 ASP A CA 1
ATOM 715 C C . ASP A 1 86 ? 2.589 -13.065 6.886 1.00 89.44 86 ASP A C 1
ATOM 717 O O . ASP A 1 86 ? 3.592 -12.942 6.172 1.00 89.44 86 ASP A O 1
ATOM 721 N N . CYS A 1 87 ? 2.661 -13.210 8.206 1.00 85.31 87 CYS A N 1
ATOM 722 C CA . CYS A 1 87 ? 3.923 -13.424 8.894 1.00 85.31 87 CYS A CA 1
ATOM 723 C C . CYS A 1 87 ? 3.800 -14.431 10.032 1.00 85.31 87 CYS A C 1
ATOM 725 O O . CYS A 1 87 ? 2.891 -14.348 10.862 1.00 85.31 87 CYS A O 1
ATOM 727 N N . HIS A 1 88 ? 4.743 -15.371 10.089 1.00 84.62 88 HIS A N 1
ATOM 728 C CA . HIS A 1 88 ? 4.698 -16.431 11.084 1.00 84.62 88 HIS A CA 1
ATOM 729 C C . HIS A 1 88 ? 5.341 -16.031 12.427 1.00 84.62 88 HIS A C 1
ATOM 731 O O . HIS A 1 88 ? 4.728 -16.262 13.465 1.00 84.62 88 HIS A O 1
ATOM 737 N N . GLU A 1 89 ? 6.522 -15.409 12.436 1.00 84.00 89 GLU A N 1
ATOM 738 C CA . GLU A 1 89 ? 7.229 -15.057 13.682 1.00 84.00 89 GLU A CA 1
ATOM 739 C C . GLU A 1 89 ? 7.147 -13.548 13.999 1.00 84.00 89 GLU A C 1
ATOM 741 O O . GLU A 1 89 ? 6.201 -13.118 14.659 1.00 84.00 89 GLU A O 1
ATOM 746 N N . GLU A 1 90 ? 8.083 -12.714 13.525 1.00 84.81 90 GLU A N 1
ATOM 747 C CA . GLU A 1 90 ? 8.139 -11.285 13.883 1.00 84.81 90 GLU A CA 1
ATOM 748 C C . GLU A 1 90 ? 7.932 -10.358 12.678 1.00 84.81 90 GLU A C 1
ATOM 750 O O . GLU A 1 90 ? 8.594 -10.461 11.637 1.00 84.81 90 GLU A O 1
ATOM 755 N N . SER A 1 91 ? 7.050 -9.366 12.844 1.00 86.81 91 SER A N 1
ATOM 756 C CA . SER A 1 91 ? 6.804 -8.357 11.812 1.00 86.81 91 SER A CA 1
ATOM 757 C C . SER A 1 91 ? 6.720 -6.921 12.313 1.00 86.81 91 SER A C 1
ATOM 759 O O . SER A 1 91 ? 6.038 -6.590 13.283 1.00 86.81 91 SER A O 1
ATOM 761 N N . HIS A 1 92 ? 7.344 -6.020 11.556 1.00 89.56 92 HIS A N 1
ATOM 762 C CA . HIS A 1 92 ? 7.209 -4.574 11.699 1.00 89.56 92 HIS A CA 1
ATOM 763 C C . HIS A 1 92 ? 6.693 -3.986 10.397 1.00 89.56 92 HIS A C 1
ATOM 765 O O . HIS A 1 92 ? 7.437 -3.841 9.423 1.00 89.56 92 HIS A O 1
ATOM 771 N N . VAL A 1 93 ? 5.424 -3.582 10.392 1.00 89.38 93 VAL A N 1
ATOM 772 C CA . VAL A 1 93 ? 4.795 -3.007 9.202 1.00 89.38 93 VAL A CA 1
ATOM 773 C C . VAL A 1 93 ? 4.456 -1.544 9.417 1.00 89.38 93 VAL A C 1
ATOM 775 O O . VAL A 1 93 ? 3.879 -1.137 10.429 1.00 89.38 93 VAL A O 1
ATOM 778 N N . ARG A 1 94 ? 4.827 -0.725 8.436 1.00 91.06 94 ARG A N 1
ATOM 779 C CA . ARG A 1 94 ? 4.349 0.648 8.308 1.00 91.06 94 ARG A CA 1
ATOM 780 C C . ARG A 1 94 ? 3.616 0.799 7.000 1.00 91.06 94 ARG A C 1
ATOM 782 O O . ARG A 1 94 ? 4.171 0.481 5.952 1.00 91.06 94 ARG A O 1
ATOM 789 N N . TYR A 1 95 ? 2.415 1.319 7.106 1.00 90.00 95 TYR A N 1
ATOM 790 C CA . TYR A 1 95 ? 1.539 1.576 5.994 1.00 90.00 95 TYR A CA 1
ATOM 791 C C . TYR A 1 95 ? 1.157 3.044 5.993 1.00 90.00 95 TYR A C 1
ATOM 793 O O . TYR A 1 95 ? 0.769 3.558 7.041 1.00 90.00 95 TYR A O 1
ATOM 801 N N . ASP A 1 96 ? 1.298 3.676 4.840 1.00 90.56 96 ASP A N 1
ATOM 802 C CA . ASP A 1 96 ? 0.872 5.038 4.565 1.00 90.56 96 ASP A CA 1
ATOM 803 C C . ASP A 1 96 ? 0.072 5.013 3.261 1.00 90.56 96 ASP A C 1
ATOM 805 O O . ASP A 1 96 ? 0.541 4.461 2.257 1.00 90.56 96 ASP A O 1
ATOM 809 N N . CYS A 1 97 ? -1.156 5.524 3.300 1.00 88.31 97 CYS A N 1
ATOM 810 C CA . CYS A 1 97 ? -1.974 5.676 2.109 1.00 88.31 97 CYS A CA 1
ATOM 811 C C . CYS A 1 97 ? -2.738 6.996 2.112 1.00 88.31 97 CYS A C 1
ATOM 813 O O . CYS A 1 97 ? -3.356 7.368 3.109 1.00 88.31 97 CYS A O 1
ATOM 815 N N . HIS A 1 98 ? -2.711 7.702 0.983 1.00 87.44 98 HIS A N 1
ATOM 816 C CA . HIS A 1 98 ? -3.377 8.992 0.882 1.00 87.44 98 HIS A CA 1
ATOM 817 C C . HIS A 1 98 ? -4.879 8.847 0.578 1.00 87.44 98 HIS A C 1
ATOM 819 O O . HIS A 1 98 ? -5.687 9.391 1.322 1.00 87.44 98 HIS A O 1
ATOM 825 N N . GLU A 1 99 ? -5.277 8.099 -0.450 1.00 86.25 99 GLU A N 1
ATOM 826 C CA . GLU A 1 99 ? -6.695 7.991 -0.833 1.00 86.25 99 GLU A CA 1
ATOM 827 C C . GLU A 1 99 ? -7.357 6.719 -0.269 1.00 86.25 99 GLU A C 1
ATOM 829 O O . GLU A 1 99 ? -7.906 6.749 0.834 1.00 86.25 99 GLU A O 1
ATOM 834 N N . GLU A 1 100 ? -7.286 5.580 -0.966 1.00 87.62 100 GLU A N 1
ATOM 835 C CA . GLU A 1 100 ? -8.045 4.374 -0.610 1.00 87.62 100 GLU A CA 1
ATOM 836 C C . GLU A 1 100 ? -7.156 3.170 -0.283 1.00 87.62 100 GLU A C 1
ATOM 838 O O . GLU A 1 100 ? -6.231 2.789 -1.011 1.00 87.62 100 GLU A O 1
ATOM 843 N N . SER A 1 101 ? -7.477 2.500 0.827 1.00 88.44 101 SER A N 1
ATOM 844 C CA . SER A 1 101 ? -6.668 1.383 1.310 1.00 88.44 101 SER A CA 1
ATOM 845 C C . SER A 1 101 ? -7.454 0.230 1.927 1.00 88.44 101 SER A C 1
ATOM 847 O O . SER A 1 101 ? -8.266 0.372 2.845 1.00 88.44 101 SER A O 1
ATOM 849 N N . HIS A 1 102 ? -7.129 -0.976 1.467 1.00 91.38 102 HIS A N 1
ATOM 850 C CA . HIS A 1 102 ? -7.645 -2.232 1.988 1.00 91.38 102 HIS A CA 1
ATOM 851 C C . HIS A 1 102 ? -6.502 -3.131 2.432 1.00 91.38 102 HIS A C 1
ATOM 853 O O . HIS A 1 102 ? -5.802 -3.738 1.616 1.00 91.38 102 HIS A O 1
ATOM 859 N N . VAL A 1 103 ? -6.357 -3.297 3.745 1.00 89.06 103 VAL A N 1
ATOM 860 C CA . VAL A 1 103 ? -5.233 -4.051 4.297 1.00 89.06 103 VAL A CA 1
ATOM 861 C C . VAL A 1 103 ? -5.690 -5.223 5.149 1.00 89.06 103 VAL A C 1
ATOM 863 O O . VAL A 1 103 ? -6.600 -5.126 5.976 1.00 89.06 103 VAL A O 1
ATOM 866 N N . ARG A 1 104 ? -5.054 -6.373 4.931 1.00 90.00 104 ARG A N 1
ATOM 867 C CA . ARG A 1 104 ? -5.227 -7.573 5.750 1.00 90.00 104 ARG A CA 1
ATOM 868 C C . ARG A 1 104 ? -3.891 -8.001 6.321 1.00 90.00 104 ARG A C 1
ATOM 870 O O . ARG A 1 104 ? -2.964 -8.259 5.559 1.00 90.00 104 ARG A O 1
ATOM 877 N N . TYR A 1 105 ? -3.859 -8.126 7.634 1.00 86.88 105 TYR A N 1
ATOM 878 C CA . TYR A 1 105 ? -2.747 -8.669 8.389 1.00 86.88 105 TYR A CA 1
ATOM 879 C C . TYR A 1 105 ? -3.161 -10.011 8.977 1.00 86.88 105 TYR A C 1
ATOM 881 O O . TYR A 1 105 ? -4.180 -10.090 9.668 1.00 86.88 105 TYR A O 1
ATOM 889 N N . ASP A 1 106 ? -2.380 -11.036 8.675 1.00 87.12 106 ASP A N 1
ATOM 890 C CA . ASP A 1 106 ? -2.374 -12.318 9.363 1.00 87.12 106 ASP A CA 1
ATOM 891 C C . ASP A 1 106 ? -1.007 -12.465 10.034 1.00 87.12 106 ASP A C 1
ATOM 893 O O . ASP A 1 106 ? 0.027 -12.270 9.391 1.00 87.12 106 ASP A O 1
ATOM 897 N N . CYS A 1 107 ? -0.997 -12.689 11.344 1.00 81.25 107 CYS A N 1
ATOM 898 C CA . CYS A 1 107 ? 0.245 -12.849 12.094 1.00 81.25 107 CYS A CA 1
ATOM 899 C C . CYS A 1 107 ? 0.113 -13.922 13.173 1.00 81.25 107 CYS A C 1
ATOM 901 O O . CYS A 1 107 ? -0.870 -13.961 13.925 1.00 81.25 107 CYS A O 1
ATOM 903 N N . HIS A 1 108 ? 1.110 -14.800 13.259 1.00 79.38 108 HIS A N 1
ATOM 904 C CA . HIS A 1 108 ? 1.076 -15.902 14.213 1.00 79.38 108 HIS A CA 1
ATOM 905 C C . HIS A 1 108 ? 1.669 -15.536 15.582 1.00 79.38 108 HIS A C 1
ATOM 907 O O . HIS A 1 108 ? 1.007 -15.805 16.584 1.00 79.38 108 HIS A O 1
ATOM 913 N N . GLU A 1 109 ? 2.831 -14.883 15.646 1.00 79.75 109 GLU A N 1
ATOM 914 C CA . GLU A 1 109 ? 3.490 -14.551 16.922 1.00 79.75 109 GLU A CA 1
ATOM 915 C C . GLU A 1 109 ? 3.441 -13.044 17.248 1.00 79.75 109 GLU A C 1
ATOM 917 O O . GLU A 1 109 ? 2.452 -12.586 17.824 1.00 79.75 109 GLU A O 1
ATOM 922 N N . GLU A 1 110 ? 4.459 -12.251 16.886 1.00 80.12 110 GLU A N 1
ATOM 923 C CA . GLU A 1 110 ? 4.560 -10.832 17.266 1.00 80.12 110 GLU A CA 1
ATOM 924 C C . GLU A 1 110 ? 4.451 -9.896 16.053 1.00 80.12 110 GLU A C 1
ATOM 926 O O . GLU A 1 110 ? 5.164 -10.026 15.053 1.00 80.12 110 GLU A O 1
ATOM 931 N N . SER A 1 111 ? 3.584 -8.881 16.142 1.00 81.31 111 SER A N 1
ATOM 932 C CA . SER A 1 111 ? 3.548 -7.823 15.128 1.00 81.31 111 SER A CA 1
ATOM 933 C C . SER A 1 111 ? 3.394 -6.412 15.681 1.00 81.31 111 SER A C 1
ATOM 935 O O . SER A 1 111 ? 2.572 -6.121 16.551 1.00 81.31 111 SER A O 1
ATOM 937 N N . HIS A 1 112 ? 4.154 -5.486 15.100 1.00 85.62 112 HIS A N 1
ATOM 938 C CA . HIS A 1 112 ? 4.019 -4.049 15.314 1.00 85.62 112 HIS A CA 1
ATOM 939 C C . HIS A 1 112 ? 3.570 -3.392 14.023 1.00 85.62 112 HIS A C 1
ATOM 941 O O . HIS A 1 112 ? 4.327 -3.298 13.055 1.00 85.62 112 HIS A O 1
ATOM 947 N N . VAL A 1 113 ? 2.346 -2.874 14.023 1.00 84.31 113 VAL A N 1
ATOM 948 C CA . VAL A 1 113 ? 1.758 -2.256 12.839 1.00 84.31 113 VAL A CA 1
ATOM 949 C C . VAL A 1 113 ? 1.469 -0.787 13.094 1.00 84.31 113 VAL A C 1
ATOM 951 O O . VAL A 1 113 ? 0.841 -0.395 14.081 1.00 84.31 113 VAL A O 1
ATOM 954 N N . ARG A 1 114 ? 1.947 0.058 12.184 1.00 86.62 114 ARG A N 1
ATOM 955 C CA . ARG A 1 114 ? 1.565 1.467 12.115 1.00 86.62 114 ARG A CA 1
ATOM 956 C C . ARG A 1 114 ? 0.845 1.715 10.816 1.00 86.62 114 ARG A C 1
ATOM 958 O O . ARG A 1 114 ? 1.375 1.400 9.756 1.00 86.62 114 ARG A O 1
ATOM 965 N N . TYR A 1 115 ? -0.322 2.306 10.944 1.00 84.44 115 TYR A N 1
ATOM 966 C CA . TYR A 1 115 ? -1.186 2.641 9.843 1.00 84.44 115 TYR A CA 1
ATOM 967 C C . TYR A 1 115 ? -1.418 4.143 9.838 1.00 84.44 115 TYR A C 1
ATOM 969 O O . TYR A 1 115 ? -1.806 4.691 10.871 1.00 84.44 115 TYR A O 1
ATOM 977 N N . ASP A 1 116 ? -1.144 4.775 8.710 1.00 85.62 116 ASP A N 1
ATOM 978 C CA . ASP A 1 116 ? -1.486 6.158 8.422 1.00 85.62 116 ASP A CA 1
ATOM 979 C C . ASP A 1 116 ? -2.400 6.176 7.195 1.00 85.62 116 ASP A C 1
ATOM 981 O O . ASP A 1 116 ? -2.103 5.500 6.204 1.00 85.62 116 ASP A O 1
ATOM 985 N N . CYS A 1 117 ? -3.532 6.870 7.290 1.00 82.75 117 CYS A N 1
ATOM 986 C CA . CYS A 1 117 ? -4.417 7.074 6.154 1.00 82.75 117 CYS A CA 1
ATOM 987 C C . CYS A 1 117 ? -5.016 8.477 6.112 1.00 82.75 117 CYS A C 1
ATOM 989 O O . CYS A 1 117 ? -5.452 9.009 7.137 1.00 82.75 117 CYS A O 1
ATOM 991 N N . HIS A 1 118 ? -5.078 9.082 4.927 1.00 81.75 118 HIS A N 1
ATOM 992 C CA . HIS A 1 118 ? -5.678 10.406 4.803 1.00 81.75 118 HIS A CA 1
ATOM 993 C C . HIS A 1 118 ? -7.192 10.337 4.536 1.00 81.75 118 HIS A C 1
ATOM 995 O O . HIS A 1 118 ? -7.945 10.966 5.277 1.00 81.75 118 HIS A O 1
ATOM 1001 N N . GLU A 1 119 ? -7.656 9.540 3.573 1.00 82.44 119 GLU A N 1
ATOM 1002 C CA . GLU A 1 119 ? -9.086 9.456 3.231 1.00 82.44 119 GLU A CA 1
ATOM 1003 C C . GLU A 1 119 ? -9.755 8.179 3.779 1.00 82.44 119 GLU A C 1
ATOM 1005 O O . GLU A 1 119 ? -10.208 8.168 4.928 1.00 82.44 119 GLU A O 1
ATOM 1010 N N . GLU A 1 120 ? -9.810 7.088 3.011 1.00 83.56 120 GLU A N 1
ATOM 1011 C CA . GLU A 1 120 ? -10.584 5.893 3.367 1.00 83.56 120 GLU A CA 1
ATOM 1012 C C . GLU A 1 120 ? -9.710 4.663 3.624 1.00 83.56 120 GLU A C 1
ATOM 1014 O O . GLU A 1 120 ? -8.795 4.306 2.872 1.00 83.56 120 GLU A O 1
ATOM 1019 N N . SER A 1 121 ? -10.032 3.945 4.704 1.00 84.12 121 SER A N 1
ATOM 1020 C CA . SER A 1 121 ? -9.321 2.719 5.046 1.00 84.12 121 SER A CA 1
ATOM 1021 C C . SER A 1 121 ? -10.176 1.617 5.656 1.00 84.12 121 SER A C 1
ATOM 1023 O O . SER A 1 121 ? -10.996 1.802 6.564 1.00 84.12 121 SER A O 1
ATOM 1025 N N . HIS A 1 122 ? -9.886 0.400 5.207 1.00 87.38 122 HIS A N 1
ATOM 1026 C CA . HIS A 1 122 ? -10.430 -0.827 5.758 1.00 87.38 122 HIS A CA 1
ATOM 1027 C C . HIS A 1 122 ? -9.306 -1.774 6.140 1.00 87.38 122 HIS A C 1
ATOM 1029 O O . HIS A 1 122 ? -8.632 -2.349 5.282 1.00 87.38 122 HIS A O 1
ATOM 1035 N N . VAL A 1 123 ? -9.167 -2.014 7.440 1.00 86.06 123 VAL A N 1
ATOM 1036 C CA . VAL A 1 123 ? -8.110 -2.868 7.964 1.00 86.06 123 VAL A CA 1
ATOM 1037 C C . VAL A 1 123 ? -8.688 -4.076 8.687 1.00 86.06 123 VAL A C 1
ATOM 1039 O O . VAL A 1 123 ? -9.594 -3.974 9.518 1.00 86.06 123 VAL A O 1
ATOM 1042 N N . ARG A 1 124 ? -8.155 -5.256 8.375 1.00 87.12 124 ARG A N 1
ATOM 1043 C CA . ARG A 1 124 ? -8.475 -6.501 9.069 1.00 87.12 124 ARG A CA 1
ATOM 1044 C C . ARG A 1 124 ? -7.220 -7.114 9.669 1.00 87.12 124 ARG A C 1
ATOM 1046 O O . ARG A 1 124 ? -6.243 -7.310 8.957 1.00 87.12 124 ARG A O 1
ATOM 1053 N N . TYR A 1 125 ? -7.322 -7.511 10.929 1.00 83.69 125 TYR A N 1
ATOM 1054 C CA . TYR A 1 125 ? -6.306 -8.277 11.642 1.00 83.69 125 TYR A CA 1
ATOM 1055 C C . TYR A 1 125 ? -6.856 -9.647 12.013 1.00 83.69 125 TYR A C 1
ATOM 1057 O O . TYR A 1 125 ? -7.947 -9.748 12.582 1.00 83.69 125 TYR A O 1
ATOM 1065 N N . ASP A 1 126 ? -6.101 -10.685 11.690 1.00 83.88 126 ASP A N 1
ATOM 1066 C CA . ASP A 1 126 ? -6.175 -12.003 12.311 1.00 83.88 126 ASP A CA 1
ATOM 1067 C C . ASP A 1 126 ? -4.834 -12.217 13.011 1.00 83.88 126 ASP A C 1
ATOM 1069 O O . ASP A 1 126 ? -3.780 -12.028 12.407 1.00 83.88 126 ASP A O 1
ATOM 1073 N N . CYS A 1 127 ? -4.867 -12.485 14.311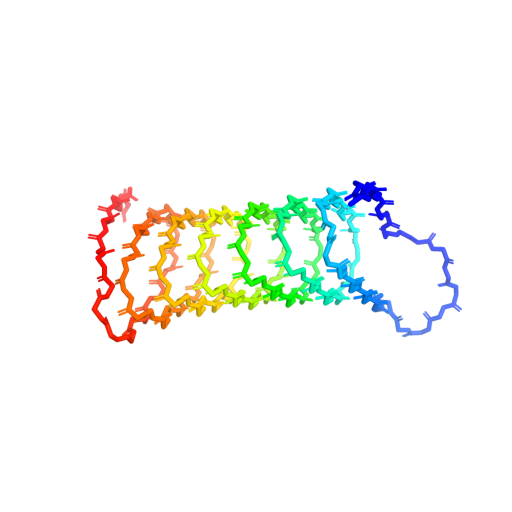 1.00 76.25 127 CYS A N 1
ATOM 1074 C CA . CYS A 1 127 ? -3.643 -12.642 15.080 1.00 76.25 127 CYS A CA 1
ATOM 1075 C C . CYS A 1 127 ? -3.754 -13.795 16.070 1.00 76.25 127 CYS A C 1
ATOM 1077 O O . CYS A 1 127 ? -4.821 -14.022 16.643 1.00 76.25 127 CYS A O 1
ATOM 1079 N N . HIS A 1 128 ? -2.677 -14.547 16.273 1.00 73.69 128 HIS A N 1
ATOM 1080 C CA . HIS A 1 128 ? -2.681 -15.653 17.232 1.00 73.69 128 HIS A CA 1
ATOM 1081 C C . HIS A 1 128 ? -2.109 -15.278 18.602 1.00 73.69 128 HIS A C 1
ATOM 1083 O O . HIS A 1 128 ? -2.660 -15.753 19.598 1.00 73.69 128 HIS A O 1
ATOM 1089 N N . GLU A 1 129 ? -1.089 -14.420 18.660 1.00 74.62 129 GLU A N 1
ATOM 1090 C CA . GLU A 1 129 ? -0.467 -13.987 19.917 1.00 74.62 129 GLU A CA 1
ATOM 1091 C C . GLU A 1 129 ? -0.496 -12.458 20.100 1.00 74.62 129 GLU A C 1
ATOM 1093 O O . GLU A 1 129 ? -1.556 -11.901 20.398 1.00 74.62 129 GLU A O 1
ATOM 1098 N N . GLU A 1 130 ? 0.639 -11.762 19.976 1.00 74.69 130 GLU A N 1
ATOM 1099 C CA . GLU A 1 130 ? 0.770 -10.354 20.354 1.00 74.69 130 GLU A CA 1
ATOM 1100 C C . GLU A 1 130 ? 0.809 -9.429 19.139 1.00 74.69 130 GLU A C 1
ATOM 1102 O O . GLU A 1 130 ? 1.641 -9.526 18.242 1.00 74.69 130 GLU A O 1
ATOM 1107 N N . VAL A 1 131 ? -0.094 -8.452 19.138 1.00 73.56 131 VAL A N 1
ATOM 1108 C CA . VAL A 1 131 ? -0.128 -7.412 18.114 1.00 73.56 131 VAL A CA 1
ATOM 1109 C C . VAL A 1 131 ? -0.190 -6.064 18.782 1.00 73.56 131 VAL A C 1
ATOM 1111 O O . VAL A 1 131 ? -1.008 -5.846 19.670 1.00 73.56 131 VAL A O 1
ATOM 1114 N N . HIS A 1 132 ? 0.625 -5.137 18.302 1.00 80.81 132 HIS A N 1
ATOM 1115 C CA . HIS A 1 132 ? 0.579 -3.736 18.661 1.00 80.81 132 HIS A CA 1
ATOM 1116 C C . HIS A 1 132 ? 0.256 -2.906 17.429 1.00 80.81 132 HIS A C 1
ATOM 1118 O O . HIS A 1 132 ? 1.120 -2.654 16.589 1.00 80.81 132 HIS A O 1
ATOM 1124 N N . VAL A 1 133 ? -0.990 -2.433 17.344 1.00 78.94 133 VAL A N 1
ATOM 1125 C CA . VAL A 1 133 ? -1.406 -1.553 16.248 1.00 78.94 133 VAL A CA 1
ATOM 1126 C C . VAL A 1 133 ? -1.604 -0.120 16.706 1.00 78.94 133 VAL A C 1
ATOM 1128 O O . VAL A 1 133 ? -2.312 0.133 17.685 1.00 78.94 133 VAL A O 1
ATOM 1131 N N . ARG A 1 134 ? -1.048 0.812 15.929 1.00 83.38 134 ARG A N 1
ATOM 1132 C CA . ARG A 1 134 ? -1.381 2.237 15.964 1.00 83.38 134 ARG A CA 1
ATOM 1133 C C . ARG A 1 134 ? -1.982 2.669 14.629 1.00 83.38 134 ARG A C 1
ATOM 1135 O O . ARG A 1 134 ? -1.399 2.387 13.589 1.00 83.38 134 ARG A O 1
ATOM 1142 N N . TYR A 1 135 ? -3.052 3.453 14.706 1.00 81.38 135 TYR A N 1
ATOM 1143 C CA . TYR A 1 135 ? -3.642 4.156 13.568 1.00 81.38 135 TYR A CA 1
ATOM 1144 C C . TYR A 1 135 ? -3.508 5.662 13.755 1.00 81.38 135 TYR A C 1
ATOM 1146 O O . TYR A 1 135 ? -3.674 6.155 14.877 1.00 81.38 135 TYR A O 1
ATOM 1154 N N . ASP A 1 136 ? -3.233 6.350 12.662 1.00 83.50 136 ASP A N 1
ATOM 1155 C CA . ASP A 1 136 ? -3.539 7.753 12.414 1.00 83.50 136 ASP A CA 1
ATOM 1156 C C . ASP A 1 136 ? -4.416 7.745 11.162 1.00 83.50 136 ASP A C 1
ATOM 1158 O O . ASP A 1 136 ? -3.997 7.222 10.142 1.00 83.50 136 ASP A O 1
ATOM 1162 N N . CYS A 1 137 ? -5.662 8.193 11.259 1.00 79.44 137 CYS A N 1
ATOM 1163 C CA . CYS A 1 137 ? -6.525 8.294 10.089 1.00 79.44 137 CYS A CA 1
ATOM 1164 C C . CYS A 1 137 ? -7.310 9.593 10.165 1.00 79.44 137 CYS A C 1
ATOM 1166 O O . CYS A 1 137 ? -7.836 9.923 11.235 1.00 79.44 137 CYS A O 1
ATOM 1168 N N . HIS A 1 138 ? -7.334 10.331 9.058 1.00 79.44 138 HIS A N 1
ATOM 1169 C CA . HIS A 1 138 ? -7.888 11.681 9.017 1.00 79.44 138 HIS A CA 1
ATOM 1170 C C . HIS A 1 138 ? -9.391 11.711 8.726 1.00 79.44 138 HIS A C 1
ATOM 1172 O O . HIS A 1 138 ? -10.085 12.521 9.346 1.00 79.44 138 HIS A O 1
ATOM 1178 N N . GLU A 1 139 ? -9.899 10.835 7.856 1.00 81.81 139 GLU A N 1
ATOM 1179 C CA . GLU A 1 139 ? -11.324 10.799 7.502 1.00 81.81 139 GLU A CA 1
ATOM 1180 C C . GLU A 1 139 ? -12.024 9.517 7.979 1.00 81.81 139 GLU A C 1
ATOM 1182 O O . GLU A 1 139 ? -12.668 9.539 9.035 1.00 81.81 139 GLU A O 1
ATOM 1187 N N . GLU A 1 140 ? -11.902 8.394 7.261 1.00 82.94 140 GLU A N 1
ATOM 1188 C CA . GLU A 1 140 ? -12.626 7.155 7.572 1.00 82.94 140 GLU A CA 1
ATOM 1189 C C . GLU A 1 140 ? -11.708 5.950 7.830 1.00 82.94 140 GLU A C 1
ATOM 1191 O O . GLU A 1 140 ? -10.806 5.610 7.063 1.00 82.94 140 GLU A O 1
ATOM 1196 N N . LEU A 1 141 ? -11.982 5.240 8.932 1.00 84.75 141 LEU A N 1
ATOM 1197 C CA . LEU A 1 141 ? -11.273 4.019 9.311 1.00 84.75 141 LEU A CA 1
ATOM 1198 C C . LEU A 1 141 ? -12.244 2.960 9.829 1.00 84.75 141 LEU A C 1
ATOM 1200 O O . LEU A 1 141 ? -12.864 3.104 10.886 1.00 84.75 141 LEU A O 1
ATOM 1204 N N . THR A 1 142 ? -12.297 1.836 9.121 1.00 87.75 142 THR A N 1
ATOM 1205 C CA . THR A 1 142 ? -12.977 0.625 9.578 1.00 87.75 142 THR A CA 1
ATOM 1206 C C . THR A 1 142 ? -11.954 -0.432 9.956 1.00 87.75 142 THR A C 1
ATOM 1208 O O . THR A 1 142 ? -11.176 -0.878 9.115 1.00 87.75 142 THR A O 1
ATOM 1211 N N . VAL A 1 143 ? -12.004 -0.903 11.205 1.00 84.88 143 VAL A N 1
ATOM 1212 C CA . VAL A 1 143 ? -11.110 -1.965 11.680 1.00 84.88 143 VAL A CA 1
ATOM 1213 C C . VAL A 1 143 ? -11.879 -3.182 12.167 1.00 84.88 143 VAL A C 1
ATOM 1215 O O . VAL A 1 143 ? -12.766 -3.081 13.016 1.00 84.88 143 VAL A O 1
ATOM 1218 N N . HIS A 1 144 ? -11.478 -4.353 11.678 1.00 85.62 144 HIS A N 1
ATOM 1219 C CA . HIS A 1 144 ? -11.960 -5.641 12.155 1.00 85.62 144 HIS A CA 1
ATOM 1220 C C . HIS A 1 144 ? -10.824 -6.464 12.756 1.00 85.62 144 HIS A C 1
ATOM 1222 O O . HIS A 1 144 ? -9.844 -6.763 12.079 1.00 85.62 144 HIS A O 1
ATOM 1228 N N . TYR A 1 145 ? -11.006 -6.894 14.001 1.00 81.25 145 TYR A N 1
ATOM 1229 C CA . TYR A 1 145 ? -10.091 -7.807 14.677 1.00 81.25 145 TYR A CA 1
ATOM 1230 C C . TYR A 1 145 ? -10.728 -9.180 14.832 1.00 81.25 145 TYR A C 1
ATOM 1232 O O . TYR A 1 145 ? -11.895 -9.302 15.215 1.00 81.25 145 TYR A O 1
ATOM 1240 N N . PHE A 1 146 ? -9.935 -10.207 14.566 1.00 74.44 146 PHE A N 1
ATOM 1241 C CA . PHE A 1 146 ? -10.267 -11.596 14.808 1.00 74.44 146 PHE A CA 1
ATOM 1242 C C . PHE A 1 146 ? -9.197 -12.165 15.752 1.00 74.44 146 PHE A C 1
ATOM 1244 O O . PHE A 1 146 ? -8.020 -12.134 15.412 1.00 74.44 146 PHE A O 1
ATOM 1251 N N . LYS A 1 147 ? -9.634 -12.672 16.922 1.00 68.06 147 LYS A N 1
ATOM 1252 C CA . LYS A 1 147 ? -8.820 -13.166 18.067 1.00 68.06 147 LYS A CA 1
ATOM 1253 C C . LYS A 1 147 ? -8.125 -12.065 18.912 1.00 68.06 147 LYS A C 1
ATOM 1255 O O . LYS A 1 147 ? -8.466 -10.893 18.779 1.00 68.06 147 LYS A O 1
ATOM 1260 N N . GLU A 1 148 ? -7.293 -12.463 19.888 1.00 60.69 148 GLU A N 1
ATOM 1261 C CA . GLU A 1 148 ? -6.790 -11.683 21.047 1.00 60.69 148 GLU A CA 1
ATOM 1262 C C . GLU A 1 148 ? -5.762 -10.572 20.709 1.00 60.69 148 GLU A C 1
ATOM 1264 O O . GLU A 1 148 ? -4.739 -10.440 21.370 1.00 60.69 148 GLU A O 1
ATOM 1269 N N . CYS A 1 149 ? -6.035 -9.709 19.727 1.00 61.78 149 CYS A N 1
ATOM 1270 C CA . CYS A 1 149 ? -5.110 -8.625 19.373 1.00 61.78 149 CYS A CA 1
ATOM 1271 C C . CYS A 1 149 ? -5.130 -7.490 20.420 1.00 61.78 149 CYS A C 1
ATOM 1273 O O . CYS A 1 149 ? -6.199 -6.981 20.779 1.00 61.78 149 CYS A O 1
ATOM 1275 N N . GLN A 1 150 ? -3.958 -7.036 20.885 1.00 61.84 150 GLN A N 1
ATOM 1276 C CA . GLN A 1 150 ? -3.859 -5.877 21.779 1.00 61.84 150 GLN A CA 1
ATOM 1277 C C . GLN A 1 150 ? -3.935 -4.568 20.969 1.00 61.84 150 GLN A C 1
ATOM 1279 O O . GLN A 1 150 ? -3.241 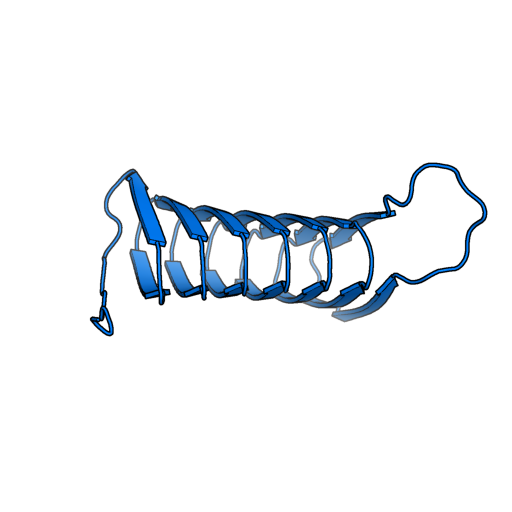-4.355 19.981 1.00 61.84 150 GLN A O 1
ATOM 1284 N N . HIS A 1 151 ? -4.811 -3.648 21.368 1.00 57.97 151 HIS A N 1
ATOM 1285 C CA . HIS A 1 151 ? -5.071 -2.431 20.597 1.00 57.97 151 HIS A CA 1
ATOM 1286 C C . HIS A 1 151 ? -4.647 -1.168 21.352 1.00 57.97 151 HIS A C 1
ATOM 1288 O O . HIS A 1 151 ? -5.009 -0.986 22.517 1.00 57.97 151 HIS A O 1
ATOM 1294 N N . TRP A 1 152 ? -3.951 -0.251 20.666 1.00 53.22 152 TRP A N 1
ATOM 1295 C CA . TRP A 1 152 ? -3.646 1.079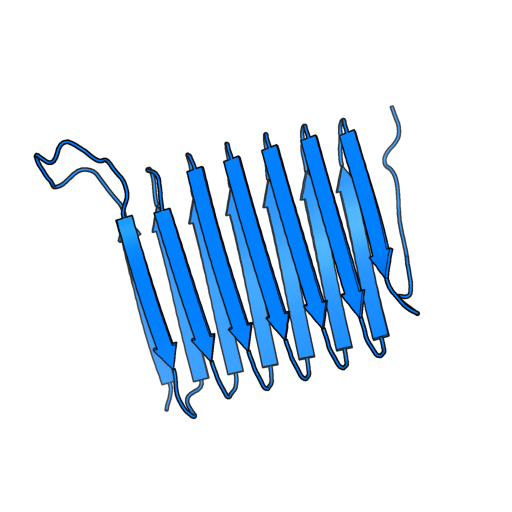 21.194 1.00 53.22 152 TRP A CA 1
ATOM 1296 C C . TRP A 1 152 ? -3.866 2.173 20.139 1.00 53.22 152 TRP A C 1
ATOM 1298 O O . TRP A 1 152 ? -2.977 2.512 19.359 1.00 53.22 152 TRP A O 1
ATOM 1308 N N . SER A 1 153 ? -5.062 2.766 20.117 1.00 52.94 153 SER A N 1
ATOM 1309 C CA . SER A 1 153 ? -5.369 3.911 19.250 1.00 52.94 153 SER A CA 1
ATOM 1310 C C . SER A 1 153 ? -5.098 5.253 19.925 1.00 52.94 153 SER A C 1
ATOM 1312 O O . SER A 1 153 ? -5.359 5.463 21.111 1.00 52.94 153 SER A O 1
ATOM 1314 N N . LYS A 1 154 ? -4.635 6.210 19.118 1.00 50.06 154 LYS A N 1
ATOM 1315 C CA . LYS A 1 154 ? -4.849 7.638 19.350 1.00 50.06 154 LYS A CA 1
ATOM 1316 C C . LYS A 1 154 ? -5.540 8.189 18.114 1.00 50.06 154 LYS A C 1
ATOM 1318 O O . LYS A 1 154 ? -4.894 8.350 17.093 1.00 50.06 154 LYS A O 1
ATOM 1323 N N . SER A 1 155 ? -6.833 8.469 18.215 1.00 48.62 155 SER A N 1
ATOM 1324 C CA . SER A 1 155 ? -7.546 9.246 17.205 1.00 48.62 155 SER A CA 1
ATOM 1325 C C . SER A 1 155 ? -7.175 10.723 17.363 1.00 48.62 155 SER A C 1
ATOM 1327 O O . SER A 1 155 ? -7.467 11.323 18.406 1.00 48.62 155 SER A O 1
ATOM 1329 N N . SER A 1 156 ? -6.545 11.316 16.355 1.00 45.81 156 SER A N 1
ATOM 1330 C CA . SER A 1 156 ? -6.489 12.771 16.210 1.00 45.81 156 SER A CA 1
ATOM 1331 C C . SER A 1 156 ? -7.863 13.219 15.709 1.00 45.81 156 SER A C 1
ATOM 1333 O O . SER A 1 156 ? -8.176 13.061 14.540 1.00 45.81 156 SER A O 1
ATOM 1335 N N . GLY A 1 157 ? -8.736 13.662 16.617 1.00 43.34 157 GLY A N 1
ATOM 1336 C CA . GLY A 1 157 ? -10.109 14.026 16.264 1.00 43.34 157 GLY A CA 1
ATOM 1337 C C . GLY A 1 157 ? -10.211 15.294 15.414 1.00 43.34 157 GLY A C 1
ATOM 1338 O O . GLY A 1 157 ? -9.462 16.250 15.639 1.00 43.34 157 GLY A O 1
ATOM 1339 N N . VAL A 1 158 ? -11.221 15.309 14.540 1.00 34.56 158 VAL A N 1
ATOM 1340 C CA . VAL A 1 158 ? -11.945 16.503 14.080 1.00 34.56 158 VAL A CA 1
ATOM 1341 C C . VAL A 1 158 ? -13.440 16.240 14.226 1.00 34.56 158 VAL A C 1
ATOM 1343 O O . VAL A 1 158 ? -13.872 15.119 13.885 1.00 34.56 158 VAL A O 1
#

Sequence (158 aa):
CISSSIVLCGRGGLGLDNQFLYNMETHNCQSHVRYDCHEEVHVRYDCHEESHVRYDCHEESHVRYDCHEESHVRYDCHEESHVRYDCHEESHVRYDCHEESHVRYDCHEESHVRYDCHEESHVRYDCHEEVHVRYDCHEELTVHYFKECQHWSKSSGV

Organism: Oryzias latipes (NCBI:txid8090)

Radius of gyration: 15.61 Å; chains: 1; bounding box: 36×36×48 Å

pLDDT: mean 79.11, std 12.68, range [34.56, 92.19]

Secondary structure (DSSP, 8-state):
-EEEEEEEE-S----S---EEEEEEE-SSEEEEEEEESS-EEEEEEESSEEEEEEEESSEEEEEEEESSEEEEEEEESSEEEEEEEESSEEEEEEEESSEEEEEEEESSEEEEEEEESSEEEEEEEESSEEEEEEEESSEEEEEEESS-EE-------

Foldseek 3Di:
DEEEEEAEADPDDPDPDSEEEEEDAEEPYEYHYEYAHATHYEYEYHEEEEYEYEYHYEEEYHYEYEYEEEYEYEYEYEEYYEYEYEYEEEYEYEYAYEEYEEYEYEYEEEYEYEEEYEEEYEYEYEYNYEYEYEYEYNYYYHYYYDPDYDYDYDYPDD